Protein AF-A0A966R6Y4-F1 (afdb_monomer_lite)

Foldseek 3Di:
DDDDDDDDDDDPDDPDDDPPCPDPVVVPPPCPVLCVQLVVQLVVLVVVLVVVLVVCVVVLVVVVVVCCVPPVDDPVRVVVSVVVVVVVNVVSVVVSVVVSVVSSVVSNVLSCLAVVVVVVVVVLVVVVVVVNAQDADDGDPSRPDRVVRVVSNVVSPVSVVVVVVVVD

Structure (mmCIF, N/CA/C/O backbone):
data_AF-A0A966R6Y4-F1
#
_entry.id   AF-A0A966R6Y4-F1
#
loop_
_atom_site.group_PDB
_atom_site.id
_atom_site.type_symbol
_atom_site.label_atom_id
_atom_site.label_alt_id
_atom_site.label_comp_id
_atom_site.label_asym_id
_atom_site.label_entity_id
_atom_site.label_seq_id
_atom_site.pdbx_PDB_ins_code
_atom_site.Cartn_x
_atom_site.Cartn_y
_atom_site.Cartn_z
_atom_site.occupancy
_atom_site.B_iso_or_equiv
_atom_site.auth_seq_id
_atom_site.auth_comp_id
_atom_site.auth_asym_id
_atom_site.auth_atom_id
_atom_site.pdbx_PDB_model_num
ATOM 1 N N . MET A 1 1 ? 33.364 -3.593 77.517 1.00 48.34 1 MET A N 1
ATOM 2 C CA . MET A 1 1 ? 32.099 -4.207 77.073 1.00 48.34 1 MET A CA 1
ATOM 3 C C . MET A 1 1 ? 31.503 -3.234 76.079 1.00 48.34 1 MET A C 1
ATOM 5 O O . MET A 1 1 ? 31.048 -2.173 76.474 1.00 48.34 1 MET A O 1
ATOM 9 N N . SER A 1 2 ? 31.754 -3.503 74.804 1.00 42.84 2 SER A N 1
ATOM 10 C CA . SER A 1 2 ? 31.531 -2.589 73.687 1.00 42.84 2 SER A CA 1
ATOM 11 C C . SER A 1 2 ? 30.069 -2.682 73.278 1.00 42.84 2 SER A C 1
ATOM 13 O O . SER A 1 2 ? 29.654 -3.744 72.819 1.00 42.84 2 SER A O 1
ATOM 15 N N . ASP A 1 3 ? 29.309 -1.609 73.481 1.00 47.91 3 ASP A N 1
ATOM 16 C CA . ASP A 1 3 ? 27.930 -1.528 73.017 1.00 47.91 3 ASP A CA 1
ATOM 17 C C . ASP A 1 3 ? 27.887 -0.796 71.676 1.00 47.91 3 ASP A C 1
ATOM 19 O O . ASP A 1 3 ? 28.517 0.244 71.472 1.00 47.91 3 ASP A O 1
ATOM 23 N N . ASN A 1 4 ? 27.220 -1.445 70.739 1.00 50.28 4 ASN A N 1
ATOM 24 C CA . ASN A 1 4 ? 27.294 -1.252 69.307 1.00 50.28 4 ASN A CA 1
ATOM 25 C C . ASN A 1 4 ? 25.877 -0.959 68.822 1.00 50.28 4 ASN A C 1
ATOM 27 O O . ASN A 1 4 ? 25.060 -1.872 68.796 1.00 50.28 4 ASN A O 1
ATOM 31 N N . ALA A 1 5 ? 25.587 0.279 68.428 1.00 45.09 5 ALA A N 1
ATOM 32 C CA . ALA A 1 5 ? 24.442 0.615 67.579 1.00 45.09 5 ALA A CA 1
ATOM 33 C C . ALA A 1 5 ? 24.616 2.064 67.094 1.00 45.09 5 ALA A C 1
ATOM 35 O O . ALA A 1 5 ? 24.483 3.008 67.861 1.00 45.09 5 ALA A O 1
ATOM 36 N N . ASN A 1 6 ? 25.138 2.282 65.889 1.00 49.34 6 ASN A N 1
ATOM 37 C CA . ASN A 1 6 ? 24.371 2.275 64.642 1.00 49.34 6 ASN A CA 1
ATOM 38 C C . ASN A 1 6 ? 23.346 3.417 64.573 1.00 49.34 6 ASN A C 1
ATOM 40 O O . ASN A 1 6 ? 22.188 3.218 64.924 1.00 49.34 6 ASN A O 1
ATOM 44 N N . GLN A 1 7 ? 23.769 4.570 64.049 1.00 47.94 7 GLN A N 1
ATOM 45 C CA . GLN A 1 7 ? 22.881 5.527 63.393 1.00 47.94 7 GLN A CA 1
ATOM 46 C C . GLN A 1 7 ? 23.603 6.222 62.226 1.00 47.94 7 GLN A C 1
ATOM 48 O O . GLN A 1 7 ? 24.701 6.755 62.381 1.00 47.94 7 GLN A O 1
ATOM 53 N N . SER A 1 8 ? 22.902 6.230 61.089 1.00 52.38 8 SER A N 1
ATOM 54 C CA . SER A 1 8 ? 22.986 7.215 60.003 1.00 52.38 8 SER A CA 1
ATOM 55 C C . SER A 1 8 ? 24.052 7.005 58.923 1.00 52.38 8 SER A C 1
ATOM 57 O O . SER A 1 8 ? 25.011 7.763 58.805 1.00 52.38 8 SER A O 1
ATOM 59 N N . GLN A 1 9 ? 23.796 6.048 58.028 1.00 51.78 9 GLN A N 1
ATOM 60 C CA . GLN A 1 9 ? 24.137 6.224 56.614 1.00 51.78 9 GLN A CA 1
ATOM 61 C C . GLN A 1 9 ? 22.871 6.097 55.766 1.00 51.78 9 GLN A C 1
ATOM 63 O O . GLN A 1 9 ? 22.410 5.005 55.440 1.00 51.78 9 GLN A O 1
ATOM 68 N N . ASP A 1 10 ? 22.318 7.263 55.443 1.00 53.56 10 ASP A N 1
ATOM 69 C CA . ASP A 1 10 ? 21.321 7.465 54.405 1.00 53.56 10 ASP A CA 1
ATOM 70 C C . ASP A 1 10 ? 21.909 7.095 53.041 1.00 53.56 10 ASP A C 1
ATOM 72 O O . ASP A 1 10 ? 22.796 7.770 52.519 1.00 53.56 10 ASP A O 1
ATOM 76 N N . MET A 1 11 ? 21.372 6.045 52.430 1.00 46.78 11 MET A N 1
ATOM 77 C CA . MET A 1 11 ? 21.398 5.893 50.979 1.00 46.78 11 MET A CA 1
ATOM 78 C C . MET A 1 11 ? 20.171 5.092 50.544 1.00 46.78 11 MET A C 1
ATOM 80 O O . MET A 1 11 ? 20.241 3.902 50.243 1.00 46.78 11 MET A O 1
ATOM 84 N N . ILE A 1 12 ? 19.013 5.753 50.526 1.00 50.84 12 ILE A N 1
ATOM 85 C CA . ILE A 1 12 ? 17.833 5.224 49.840 1.00 50.84 12 ILE A CA 1
ATOM 86 C C . ILE A 1 12 ? 18.083 5.393 48.341 1.00 50.84 12 ILE A C 1
ATOM 88 O O . ILE A 1 12 ? 17.843 6.448 47.757 1.00 50.84 12 ILE A O 1
ATOM 92 N N . ILE A 1 13 ? 18.619 4.341 47.726 1.00 55.03 13 ILE A N 1
ATOM 93 C CA . ILE A 1 13 ? 18.711 4.214 46.274 1.00 55.03 13 ILE A CA 1
ATOM 94 C C . ILE A 1 13 ? 17.284 4.141 45.725 1.00 55.03 13 ILE A C 1
ATOM 96 O O . ILE A 1 13 ? 16.509 3.245 46.059 1.00 55.03 13 ILE A O 1
ATOM 100 N N . THR A 1 14 ? 16.940 5.110 44.885 1.00 60.97 14 THR A N 1
ATOM 101 C CA . THR A 1 14 ? 15.688 5.174 44.130 1.00 60.97 14 THR A CA 1
ATOM 102 C C . THR A 1 14 ? 15.577 3.930 43.238 1.00 60.97 14 THR A C 1
ATOM 104 O O . THR A 1 14 ? 16.497 3.680 42.453 1.00 60.97 14 THR A O 1
ATOM 107 N N . PRO A 1 15 ? 14.495 3.132 43.296 1.00 47.25 15 PRO A N 1
ATOM 108 C CA . PRO A 1 15 ? 14.311 2.076 42.318 1.00 47.25 15 PRO A CA 1
ATOM 109 C C . PRO A 1 15 ? 13.927 2.717 40.983 1.00 47.25 15 PRO A C 1
ATOM 111 O O . PRO A 1 15 ? 12.923 3.420 40.882 1.00 47.25 15 PRO A O 1
ATOM 114 N N . ALA A 1 16 ? 14.765 2.484 39.973 1.00 52.69 16 ALA A N 1
ATOM 115 C CA . ALA A 1 16 ? 14.554 2.917 38.602 1.00 52.69 16 ALA A CA 1
ATOM 116 C C . ALA A 1 16 ? 13.176 2.468 38.095 1.00 52.69 16 ALA A C 1
ATOM 118 O O . ALA A 1 16 ? 12.822 1.288 38.173 1.00 52.69 16 ALA A O 1
ATOM 119 N N . GLU A 1 17 ? 12.413 3.424 37.567 1.00 52.09 17 GLU A N 1
ATOM 120 C CA . GLU A 1 17 ? 11.131 3.186 36.920 1.00 52.09 17 GLU A CA 1
ATOM 121 C C . GLU A 1 17 ? 11.272 2.108 35.841 1.00 52.09 17 GLU A C 1
ATOM 123 O O . GLU A 1 17 ? 12.139 2.162 34.964 1.00 52.09 17 GLU A O 1
ATOM 128 N N . GLY A 1 18 ? 10.419 1.088 35.939 1.00 52.53 18 GLY A N 1
ATOM 129 C CA . GLY A 1 18 ? 10.432 -0.066 35.058 1.00 52.53 18 GLY A CA 1
ATOM 130 C C . GLY A 1 18 ? 10.360 0.347 33.592 1.00 52.53 18 GLY A C 1
ATOM 131 O O . GLY A 1 18 ? 9.417 1.008 33.157 1.00 52.53 18 GLY A O 1
ATOM 132 N N . VAL A 1 19 ? 11.338 -0.113 32.810 1.00 52.62 19 VAL A N 1
ATOM 133 C CA . VAL A 1 19 ? 11.294 -0.062 31.349 1.00 52.62 19 VAL A CA 1
ATOM 134 C C . VAL A 1 19 ? 10.018 -0.771 30.909 1.00 52.62 19 VAL A C 1
ATOM 136 O O . VAL A 1 19 ? 9.926 -2.000 30.937 1.00 52.62 19 VAL A O 1
ATOM 139 N N . ASN A 1 20 ? 9.021 0.018 30.515 1.00 51.12 20 ASN A N 1
ATOM 140 C CA . ASN A 1 20 ? 7.756 -0.454 29.981 1.00 51.12 20 ASN A CA 1
ATOM 141 C C . ASN A 1 20 ? 8.020 -1.106 28.618 1.00 51.12 20 ASN A C 1
ATOM 143 O O . ASN A 1 20 ? 7.864 -0.498 27.559 1.00 51.12 20 ASN A O 1
ATOM 147 N N . ARG A 1 21 ? 8.464 -2.366 28.646 1.00 49.91 21 ARG A N 1
ATOM 148 C CA . ARG A 1 21 ? 8.549 -3.239 27.480 1.00 49.91 21 ARG A CA 1
ATOM 149 C C . ARG A 1 21 ? 7.124 -3.598 27.082 1.00 49.91 21 ARG A C 1
ATOM 151 O O . ARG A 1 21 ? 6.642 -4.691 27.376 1.00 49.91 21 ARG A O 1
ATOM 158 N N . ARG A 1 22 ? 6.437 -2.673 26.405 1.00 53.78 22 ARG A N 1
ATOM 159 C CA . ARG A 1 22 ? 5.222 -2.986 25.649 1.00 53.78 22 ARG A CA 1
ATOM 160 C C . ARG A 1 22 ? 5.618 -4.003 24.588 1.00 53.78 22 ARG A C 1
ATOM 162 O O . ARG A 1 22 ? 6.176 -3.682 23.547 1.00 53.78 22 ARG A O 1
ATOM 169 N N . SER A 1 23 ? 5.417 -5.257 24.962 1.00 46.53 23 SER A N 1
ATOM 170 C CA . SER A 1 23 ? 5.751 -6.462 24.231 1.00 46.53 23 SER A CA 1
ATOM 171 C C . SER A 1 23 ? 5.259 -6.372 22.787 1.00 46.53 23 SER A C 1
ATOM 173 O O . SER A 1 23 ? 4.065 -6.480 22.507 1.00 46.53 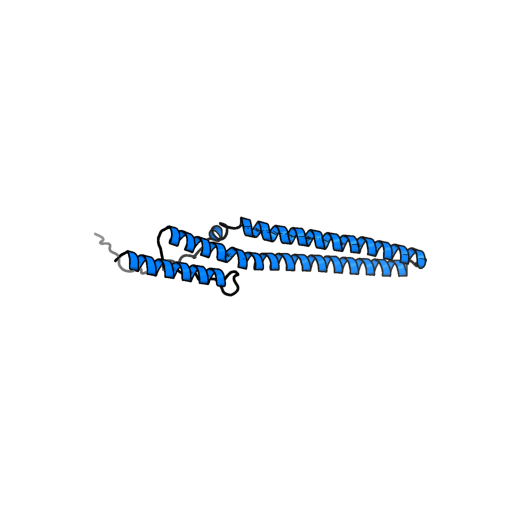23 SER A O 1
ATOM 175 N N . ILE A 1 24 ? 6.215 -6.242 21.865 1.00 52.62 24 ILE A N 1
ATOM 176 C CA . ILE A 1 24 ? 6.051 -6.364 20.405 1.00 52.62 24 ILE A CA 1
ATOM 177 C C . ILE A 1 24 ? 5.343 -7.691 20.053 1.00 52.62 24 ILE A C 1
ATOM 179 O O . ILE A 1 24 ? 4.690 -7.828 19.022 1.00 52.62 24 ILE A O 1
ATOM 183 N N . ARG A 1 25 ? 5.398 -8.667 20.966 1.00 51.28 25 ARG A N 1
ATOM 184 C CA . ARG A 1 25 ? 4.789 -9.989 20.839 1.00 51.28 25 ARG A CA 1
ATOM 185 C C . ARG A 1 25 ? 3.259 -9.960 20.806 1.00 51.28 25 ARG A C 1
ATOM 187 O O . ARG A 1 25 ? 2.671 -10.853 20.210 1.00 51.28 25 ARG A O 1
ATOM 194 N N . ASN A 1 26 ? 2.610 -8.943 21.382 1.00 46.69 26 ASN A N 1
ATOM 195 C CA . ASN A 1 26 ? 1.145 -8.843 21.345 1.00 46.69 26 ASN A CA 1
ATOM 196 C C . ASN A 1 26 ? 0.608 -8.160 20.074 1.00 46.69 26 ASN A C 1
ATOM 198 O O . ASN A 1 26 ? -0.601 -8.116 19.863 1.00 46.69 26 ASN A O 1
ATOM 202 N N . PHE A 1 27 ? 1.496 -7.644 19.220 1.00 50.53 27 PHE A N 1
ATOM 203 C CA . PHE A 1 27 ? 1.135 -7.103 17.909 1.00 50.53 27 PHE A CA 1
ATOM 204 C C . PHE A 1 27 ? 0.960 -8.210 16.849 1.00 50.53 27 PHE A C 1
ATOM 206 O O . PHE A 1 27 ? 0.298 -8.010 15.839 1.00 50.53 27 PHE A O 1
ATOM 213 N N . LEU A 1 28 ? 1.491 -9.413 17.100 1.00 55.34 28 LEU A N 1
ATOM 214 C CA . LEU A 1 28 ? 1.573 -10.512 16.129 1.00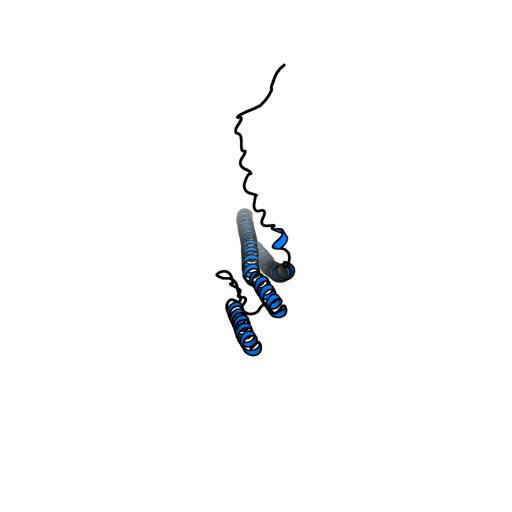 55.34 28 LEU A CA 1
ATOM 215 C C . LEU A 1 28 ? 0.542 -11.633 16.350 1.00 55.34 28 LEU A C 1
ATOM 217 O O . LEU A 1 28 ? 0.760 -12.760 15.917 1.00 55.34 28 LEU A O 1
ATOM 221 N N . LEU A 1 29 ? -0.598 -11.351 16.989 1.00 50.75 29 LEU A N 1
ATOM 222 C CA . LEU A 1 29 ? -1.667 -12.346 17.195 1.00 50.75 29 LEU A CA 1
ATOM 223 C C . LEU A 1 29 ? -2.803 -12.298 16.146 1.00 50.75 29 LEU A C 1
ATOM 225 O O . LEU A 1 29 ? -3.711 -13.123 16.219 1.00 50.75 29 LEU A O 1
ATOM 229 N N . GLN A 1 30 ? -2.745 -11.404 15.142 1.00 57.62 30 GLN A N 1
ATOM 230 C CA . GLN A 1 30 ? -3.577 -11.467 13.914 1.00 57.62 30 GLN A CA 1
ATOM 231 C C . GLN A 1 30 ? -2.824 -11.174 12.577 1.00 57.62 30 GLN A C 1
ATOM 233 O O . GLN A 1 30 ? -3.365 -10.492 11.709 1.00 57.62 30 GLN A O 1
ATOM 238 N N . PRO A 1 31 ? -1.591 -11.674 12.346 1.00 58.06 31 PRO A N 1
ATOM 239 C CA . PRO A 1 31 ? -0.782 -11.332 11.168 1.00 58.06 31 PRO A CA 1
ATOM 240 C C . PRO A 1 31 ? -1.233 -12.028 9.873 1.00 58.06 31 PRO A C 1
ATOM 242 O O . PRO A 1 31 ? -0.793 -11.651 8.792 1.00 58.06 31 PRO A O 1
ATOM 245 N N . PHE A 1 32 ? -2.097 -13.044 9.948 1.00 58.59 32 PHE A N 1
ATOM 246 C CA . PHE A 1 32 ? -2.354 -13.925 8.805 1.00 58.59 32 PHE A CA 1
ATOM 247 C C . PHE A 1 32 ? -3.110 -13.226 7.665 1.00 58.59 32 PHE A C 1
ATOM 249 O O . PHE A 1 32 ? -2.711 -13.332 6.509 1.00 58.59 32 PHE A O 1
ATOM 256 N N . LEU A 1 33 ? -4.143 -12.436 7.989 1.00 58.94 33 LEU A N 1
ATOM 257 C CA . LEU A 1 33 ? -4.917 -11.704 6.979 1.00 58.94 33 LEU A CA 1
ATOM 258 C C . LEU A 1 33 ? -4.114 -10.538 6.377 1.00 58.94 33 LEU A C 1
ATOM 260 O O . LEU A 1 33 ? -4.214 -10.266 5.182 1.00 58.94 33 LEU A O 1
ATOM 264 N N . GLN A 1 34 ? -3.271 -9.892 7.192 1.00 66.50 34 GLN A N 1
ATOM 265 C CA . GLN A 1 34 ? -2.382 -8.818 6.748 1.00 66.50 34 GLN A CA 1
ATOM 266 C C . GLN A 1 34 ? -1.310 -9.331 5.780 1.00 66.50 34 GLN A C 1
ATOM 268 O O . GLN A 1 34 ? -1.057 -8.703 4.753 1.00 66.50 34 GLN A O 1
ATOM 273 N N . ILE A 1 35 ? -0.708 -10.487 6.080 1.00 65.31 35 ILE A N 1
ATOM 274 C CA . ILE A 1 35 ? 0.259 -11.127 5.186 1.00 65.31 35 ILE A CA 1
ATOM 275 C C . ILE A 1 35 ? -0.438 -11.597 3.915 1.00 65.31 35 ILE A C 1
ATOM 277 O O . ILE A 1 35 ? 0.103 -11.385 2.843 1.00 65.31 35 ILE A O 1
ATOM 281 N N . GLN A 1 36 ? -1.639 -12.174 3.991 1.00 74.62 36 GLN A N 1
ATOM 282 C CA . GLN A 1 36 ? -2.313 -12.685 2.799 1.00 74.62 36 GLN A CA 1
ATOM 283 C C . GLN A 1 36 ? -2.630 -11.572 1.786 1.00 74.62 36 GLN A C 1
ATOM 285 O O . GLN A 1 36 ? -2.276 -11.703 0.617 1.00 74.62 36 GLN A O 1
ATOM 290 N N . LEU A 1 37 ? -3.233 -10.460 2.222 1.00 76.25 37 LEU A N 1
ATOM 291 C CA . LEU A 1 37 ? -3.559 -9.341 1.325 1.00 76.25 37 LEU A CA 1
ATOM 292 C C . LEU A 1 37 ? -2.304 -8.602 0.839 1.00 76.25 37 LEU A C 1
ATOM 294 O O . LEU A 1 37 ? -2.187 -8.303 -0.351 1.00 76.25 37 LEU A O 1
ATOM 298 N N . GLY A 1 38 ? -1.345 -8.357 1.737 1.00 81.00 38 GLY A N 1
ATOM 299 C CA . GLY A 1 38 ? -0.090 -7.693 1.391 1.00 81.00 38 GLY A CA 1
ATOM 300 C C . GLY A 1 38 ? 0.798 -8.529 0.464 1.00 81.00 38 GLY A C 1
ATOM 301 O O . GLY A 1 38 ? 1.406 -7.992 -0.456 1.00 81.00 38 GLY A O 1
ATOM 302 N N . LEU A 1 39 ? 0.850 -9.849 0.653 1.00 82.12 39 LEU A N 1
ATOM 303 C CA . LEU A 1 39 ? 1.604 -10.761 -0.209 1.00 82.12 39 LEU A CA 1
ATOM 304 C C . LEU A 1 39 ? 0.988 -10.820 -1.607 1.00 82.12 39 LEU A C 1
ATOM 306 O O . LEU A 1 39 ? 1.719 -10.754 -2.591 1.00 82.12 39 LEU A O 1
ATOM 310 N N . VAL A 1 40 ? -0.343 -10.900 -1.705 1.00 86.69 40 VAL A N 1
ATOM 311 C CA . VAL A 1 40 ? -1.038 -10.904 -3.001 1.00 86.69 40 VAL A CA 1
ATOM 312 C C . VAL A 1 40 ? -0.741 -9.622 -3.782 1.00 86.69 40 VAL A C 1
ATOM 314 O O . VAL A 1 40 ? -0.433 -9.706 -4.969 1.00 86.69 40 VAL A O 1
ATOM 317 N N . SER A 1 41 ? -0.761 -8.448 -3.142 1.00 85.31 41 SER A N 1
ATOM 318 C CA . SER A 1 41 ? -0.460 -7.188 -3.835 1.00 85.31 41 SER A CA 1
ATOM 319 C C . SER A 1 41 ? 1.003 -7.084 -4.279 1.00 85.31 41 SER A C 1
ATOM 321 O O . SER A 1 41 ? 1.267 -6.617 -5.388 1.00 85.31 41 SER A O 1
ATOM 323 N N . VAL A 1 42 ? 1.951 -7.581 -3.478 1.00 86.88 42 VAL A N 1
ATOM 324 C CA . VAL A 1 42 ? 3.374 -7.635 -3.852 1.00 86.88 42 VAL A CA 1
ATOM 325 C C . VAL A 1 42 ? 3.601 -8.595 -5.019 1.00 86.88 42 VAL A C 1
ATOM 327 O O . VAL A 1 42 ? 4.259 -8.223 -5.989 1.00 86.88 42 VAL A O 1
ATOM 330 N N . VAL A 1 43 ? 3.024 -9.800 -4.974 1.00 90.38 43 VAL A N 1
ATOM 331 C CA . VAL A 1 43 ?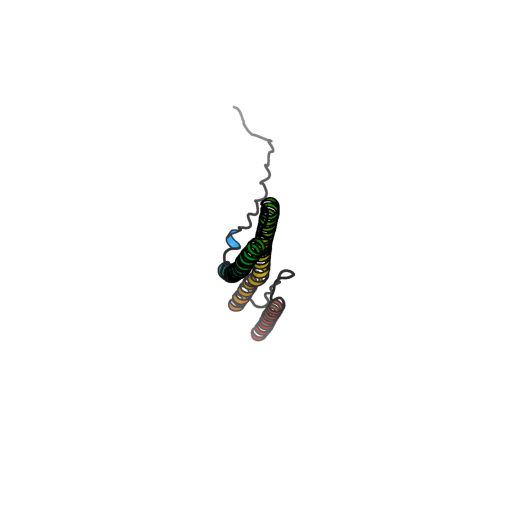 3.130 -10.787 -6.063 1.00 90.38 43 VAL A CA 1
ATOM 332 C C . VAL A 1 43 ? 2.523 -10.238 -7.352 1.00 90.38 43 VAL A C 1
ATOM 334 O O . VAL A 1 43 ? 3.145 -10.336 -8.409 1.00 90.38 43 VAL A O 1
ATOM 337 N N . LEU A 1 44 ? 1.351 -9.604 -7.271 1.00 92.12 44 LEU A N 1
ATOM 338 C CA . LEU A 1 44 ? 0.699 -8.991 -8.426 1.00 92.12 44 LEU A CA 1
ATOM 339 C C . LEU A 1 44 ? 1.546 -7.853 -9.017 1.00 92.12 44 LEU A C 1
ATOM 341 O O . LEU A 1 44 ? 1.690 -7.756 -10.234 1.00 92.12 44 LEU A O 1
ATOM 345 N N . SER A 1 45 ? 2.158 -7.033 -8.163 1.00 90.56 45 SER A N 1
ATOM 346 C CA . SER A 1 45 ? 3.025 -5.927 -8.585 1.00 90.56 45 SER A CA 1
ATOM 347 C C . SER A 1 45 ? 4.324 -6.418 -9.223 1.00 90.56 45 SER A C 1
ATOM 349 O O . SER A 1 45 ? 4.762 -5.851 -10.222 1.00 90.56 45 SER A O 1
ATOM 351 N N . LEU A 1 46 ? 4.917 -7.496 -8.699 1.00 91.81 46 LEU A N 1
ATOM 352 C CA . LEU A 1 46 ? 6.085 -8.150 -9.294 1.00 91.81 46 LEU A CA 1
ATOM 353 C C . LEU A 1 46 ? 5.752 -8.770 -10.650 1.00 91.81 46 LEU A C 1
ATOM 355 O O . LEU A 1 46 ? 6.516 -8.598 -11.597 1.00 91.81 46 LEU A O 1
ATOM 359 N N . ALA A 1 47 ? 4.607 -9.445 -10.765 1.00 94.75 47 ALA A N 1
ATOM 360 C CA . ALA A 1 47 ? 4.147 -9.998 -12.033 1.00 94.75 47 ALA A CA 1
ATOM 361 C C . ALA A 1 47 ? 3.945 -8.887 -13.074 1.00 94.75 47 ALA A C 1
ATOM 363 O O . ALA A 1 47 ? 4.453 -8.985 -14.189 1.00 94.75 47 ALA A O 1
ATOM 364 N N . PHE A 1 48 ? 3.280 -7.795 -12.693 1.00 93.50 48 PHE A N 1
ATOM 365 C CA . PHE A 1 48 ? 3.063 -6.642 -13.565 1.00 93.50 48 PHE A CA 1
ATOM 366 C C . PHE A 1 48 ? 4.377 -5.980 -14.005 1.00 93.50 48 PHE A C 1
ATOM 368 O O . PHE A 1 48 ? 4.600 -5.784 -15.200 1.00 93.50 48 PHE A O 1
ATOM 375 N N . ALA A 1 49 ? 5.281 -5.697 -13.062 1.00 92.00 49 ALA A N 1
ATOM 376 C CA . ALA A 1 49 ? 6.594 -5.129 -13.358 1.00 92.00 49 ALA A CA 1
ATOM 377 C C . ALA A 1 49 ? 7.435 -6.062 -14.246 1.00 92.00 49 ALA A C 1
ATOM 379 O O . ALA A 1 49 ? 8.105 -5.595 -15.165 1.00 92.00 49 ALA A O 1
ATOM 380 N N . GLY A 1 50 ? 7.362 -7.376 -14.015 1.00 92.62 50 GLY A N 1
ATOM 381 C CA . GLY A 1 50 ? 8.021 -8.389 -14.835 1.00 92.62 50 GLY A CA 1
ATOM 382 C C . GLY A 1 50 ? 7.497 -8.412 -16.270 1.00 92.62 50 GLY A C 1
ATOM 383 O O . GLY A 1 50 ? 8.294 -8.422 -17.205 1.00 92.62 50 GLY A O 1
ATOM 384 N N . VAL A 1 51 ? 6.175 -8.345 -16.462 1.00 95.56 51 VAL A N 1
ATOM 385 C CA . VAL A 1 51 ? 5.554 -8.274 -17.796 1.00 95.56 51 VAL A CA 1
ATOM 386 C C . VAL A 1 51 ? 5.978 -7.001 -18.528 1.00 95.56 51 VAL A C 1
ATOM 388 O O . VAL A 1 51 ? 6.404 -7.080 -19.679 1.00 95.56 51 VAL A O 1
ATOM 391 N N . ILE A 1 52 ? 5.930 -5.840 -17.867 1.00 92.62 52 ILE A N 1
ATOM 392 C CA . ILE A 1 52 ? 6.376 -4.574 -18.468 1.00 92.62 52 ILE A CA 1
ATOM 393 C C . ILE A 1 52 ? 7.864 -4.624 -18.818 1.00 92.62 52 ILE A C 1
ATOM 395 O O . ILE A 1 52 ? 8.241 -4.274 -19.936 1.00 92.62 52 ILE A O 1
ATOM 399 N N . GLY A 1 53 ? 8.711 -5.084 -17.895 1.00 91.19 53 GLY A N 1
ATOM 400 C CA . GLY A 1 53 ? 10.150 -5.201 -18.116 1.00 91.19 53 GLY A CA 1
ATOM 401 C C . GLY A 1 53 ? 10.484 -6.148 -19.269 1.00 91.19 53 GLY A C 1
ATOM 402 O O . GLY A 1 53 ? 11.336 -5.834 -20.097 1.00 91.19 53 GLY A O 1
ATOM 403 N N . TRP A 1 54 ? 9.766 -7.269 -19.375 1.00 93.62 54 TRP A N 1
ATOM 404 C CA . TRP A 1 54 ? 9.899 -8.214 -20.481 1.00 93.62 54 TRP A CA 1
ATOM 405 C C . TRP A 1 54 ? 9.511 -7.594 -21.826 1.00 93.62 54 TRP A C 1
ATOM 407 O O . TRP A 1 54 ? 10.289 -7.662 -22.778 1.00 93.62 54 TRP A O 1
ATOM 417 N N . ILE A 1 55 ? 8.338 -6.953 -21.902 1.00 94.31 55 ILE A N 1
ATOM 418 C CA . ILE A 1 55 ? 7.868 -6.251 -23.106 1.00 94.31 55 ILE A CA 1
ATOM 419 C C . ILE A 1 55 ? 8.912 -5.219 -23.537 1.00 94.31 55 ILE A C 1
ATOM 421 O O . ILE A 1 55 ? 9.356 -5.222 -24.686 1.00 94.31 55 ILE A O 1
ATOM 425 N N . PHE A 1 56 ? 9.366 -4.386 -22.602 1.00 92.00 56 PHE A N 1
ATOM 426 C CA . PHE A 1 56 ? 10.367 -3.364 -22.872 1.00 92.00 56 PHE A CA 1
ATOM 427 C C . PHE A 1 56 ? 11.681 -3.959 -23.384 1.00 92.00 56 PHE A C 1
ATOM 429 O O . PHE A 1 56 ? 12.207 -3.496 -24.391 1.00 92.00 56 PHE A O 1
ATOM 436 N N . TYR A 1 57 ? 12.183 -5.023 -22.752 1.00 89.94 57 TYR A N 1
ATOM 437 C CA . TYR A 1 57 ? 13.396 -5.719 -23.180 1.00 89.94 57 TYR A CA 1
ATOM 438 C C . TYR A 1 57 ? 13.281 -6.246 -24.618 1.00 89.94 57 TYR A C 1
ATOM 440 O O . TYR A 1 57 ? 14.182 -6.034 -25.431 1.00 89.94 57 TYR A O 1
ATOM 448 N N . VAL A 1 58 ? 12.162 -6.891 -24.964 1.00 92.56 58 VAL A N 1
ATOM 449 C CA . VAL A 1 58 ? 11.929 -7.407 -26.321 1.00 92.56 58 VAL A CA 1
ATOM 450 C C . VAL A 1 58 ? 11.888 -6.272 -27.343 1.00 92.56 58 VAL A C 1
ATOM 452 O O . VAL A 1 58 ? 12.551 -6.362 -28.379 1.00 92.56 58 VAL A O 1
ATOM 455 N N . HIS A 1 59 ? 11.137 -5.203 -27.073 1.00 91.00 59 HIS A N 1
ATOM 456 C CA . HIS A 1 59 ? 11.030 -4.076 -28.000 1.00 91.00 59 HIS A CA 1
ATOM 457 C C . HIS A 1 59 ? 12.343 -3.316 -28.145 1.00 91.00 59 HIS A C 1
ATOM 459 O O . HIS A 1 59 ? 12.696 -2.930 -29.258 1.00 91.00 59 HIS A O 1
ATOM 465 N N . LEU A 1 60 ? 13.094 -3.164 -27.058 1.00 89.12 60 LEU A N 1
ATOM 466 C CA . LEU A 1 60 ? 14.365 -2.467 -27.083 1.00 89.12 60 LEU A CA 1
ATOM 467 C C . LEU A 1 60 ? 15.414 -3.204 -27.914 1.00 89.12 60 LEU A C 1
ATOM 469 O O . LEU A 1 60 ? 16.070 -2.599 -28.758 1.00 89.12 60 LEU A O 1
ATOM 473 N N . ASN A 1 61 ? 15.539 -4.518 -27.725 1.00 87.06 61 ASN A N 1
ATOM 474 C CA . ASN A 1 61 ? 16.481 -5.316 -28.507 1.00 87.06 61 ASN A CA 1
ATOM 475 C C . ASN A 1 61 ? 16.090 -5.369 -29.987 1.00 87.06 61 ASN A C 1
ATOM 477 O O . ASN A 1 61 ? 16.960 -5.315 -30.854 1.00 87.06 61 ASN A O 1
ATOM 481 N N . ARG A 1 62 ? 14.786 -5.432 -30.294 1.00 90.12 62 ARG A N 1
ATOM 482 C CA . ARG A 1 62 ? 14.295 -5.346 -31.678 1.00 90.12 62 ARG A CA 1
ATOM 483 C C . ARG A 1 62 ? 14.629 -4.000 -32.310 1.00 90.12 62 ARG A C 1
ATOM 485 O O . ARG A 1 62 ? 15.098 -3.972 -33.441 1.00 90.12 62 ARG A O 1
ATOM 492 N N . PHE A 1 63 ? 14.412 -2.908 -31.583 1.00 88.06 63 PHE A N 1
ATOM 493 C CA . PHE A 1 63 ? 14.762 -1.569 -32.044 1.00 88.06 63 PHE A CA 1
ATOM 494 C C . PHE A 1 63 ? 16.265 -1.454 -32.324 1.00 88.06 63 PHE A C 1
ATOM 496 O O . PHE A 1 63 ? 16.648 -1.056 -33.420 1.00 88.06 63 PHE A O 1
ATOM 503 N N . ALA A 1 64 ? 17.109 -1.895 -31.387 1.00 87.00 64 ALA A N 1
ATOM 504 C CA . ALA A 1 64 ? 18.559 -1.901 -31.561 1.00 87.00 64 ALA A CA 1
ATOM 505 C C . ALA A 1 64 ? 18.991 -2.709 -32.799 1.00 87.00 64 ALA A C 1
ATOM 507 O O . ALA A 1 64 ? 19.796 -2.229 -33.591 1.00 87.00 64 ALA A O 1
ATOM 508 N N . ALA A 1 65 ? 18.413 -3.897 -33.014 1.00 87.69 65 ALA A N 1
ATOM 509 C CA . ALA A 1 65 ? 18.720 -4.727 -34.178 1.00 87.69 65 ALA A CA 1
ATOM 510 C C . ALA A 1 65 ? 18.368 -4.040 -35.511 1.00 87.69 65 ALA A C 1
ATOM 512 O O . ALA A 1 65 ? 19.161 -4.089 -36.449 1.00 87.69 65 ALA A O 1
ATOM 513 N N . VAL A 1 66 ? 17.213 -3.370 -35.589 1.00 87.31 66 VAL A N 1
ATOM 514 C CA . VAL A 1 66 ? 16.790 -2.626 -36.790 1.00 87.31 66 VAL A CA 1
ATOM 515 C C . VAL A 1 66 ? 17.717 -1.440 -37.062 1.00 87.31 66 VAL A C 1
ATOM 517 O O . VAL A 1 66 ? 18.124 -1.236 -38.202 1.00 87.31 66 VAL A O 1
ATOM 520 N N . VAL A 1 67 ? 18.097 -0.685 -36.027 1.00 86.00 67 VAL A N 1
ATOM 521 C CA . VAL A 1 67 ? 19.009 0.463 -36.172 1.00 86.00 67 VAL A CA 1
ATOM 522 C C . VAL A 1 67 ? 20.380 0.016 -36.682 1.00 86.00 67 VAL A C 1
ATOM 524 O O . VAL A 1 67 ? 20.911 0.629 -37.608 1.00 86.00 67 VAL A O 1
ATOM 527 N N . ILE A 1 68 ? 20.922 -1.078 -36.138 1.00 86.56 68 ILE A N 1
ATOM 528 C CA . ILE A 1 68 ? 22.219 -1.628 -36.559 1.00 86.56 68 ILE A CA 1
ATOM 529 C C . ILE A 1 68 ? 22.169 -2.081 -38.024 1.00 86.56 68 ILE A C 1
ATOM 531 O O . ILE A 1 68 ? 23.083 -1.773 -38.782 1.00 86.56 68 ILE A O 1
ATOM 535 N N . GLN A 1 69 ? 21.095 -2.761 -38.440 1.00 86.69 69 GLN A N 1
ATOM 536 C CA . GLN A 1 69 ? 20.946 -3.244 -39.818 1.00 86.69 69 GLN A CA 1
ATOM 537 C C . GLN A 1 69 ? 20.795 -2.121 -40.850 1.00 86.69 69 GLN A C 1
ATOM 539 O O . GLN A 1 69 ? 21.287 -2.259 -41.964 1.00 86.69 69 GLN A O 1
ATOM 544 N N . LEU A 1 70 ? 20.096 -1.035 -40.511 1.00 83.50 70 LEU A N 1
ATOM 545 C CA . LEU A 1 70 ? 19.804 0.044 -41.462 1.00 83.50 70 LEU A CA 1
ATOM 546 C C . LEU A 1 70 ? 20.922 1.085 -41.579 1.00 83.50 70 LEU A C 1
ATOM 548 O O . LEU A 1 70 ? 20.982 1.784 -42.586 1.00 83.50 70 LEU A O 1
ATOM 552 N N . THR A 1 71 ? 21.769 1.220 -40.557 1.00 79.81 71 THR A N 1
ATOM 553 C CA . THR A 1 71 ? 22.746 2.322 -40.472 1.00 79.81 71 THR A CA 1
ATOM 554 C C . THR A 1 71 ? 24.150 1.925 -40.934 1.00 79.81 71 THR A C 1
ATOM 556 O O . THR A 1 71 ? 24.982 2.808 -41.084 1.00 79.81 71 THR A O 1
ATOM 559 N N . ASP A 1 72 ? 24.423 0.627 -41.135 1.00 76.00 72 ASP A N 1
ATOM 560 C CA . ASP A 1 72 ? 25.785 0.085 -41.328 1.00 76.00 72 ASP A CA 1
ATOM 561 C C . ASP A 1 72 ? 26.777 0.722 -40.335 1.00 76.00 72 ASP A C 1
ATOM 563 O O . ASP A 1 72 ? 27.761 1.368 -40.686 1.00 76.00 72 ASP A O 1
ATOM 567 N N . ALA A 1 73 ? 26.377 0.683 -39.060 1.00 75.00 73 ALA A N 1
ATOM 568 C CA . ALA A 1 73 ? 26.840 1.632 -38.059 1.00 75.00 73 ALA A CA 1
ATOM 569 C C . ALA A 1 73 ? 28.349 1.526 -37.799 1.00 75.00 73 ALA A C 1
ATOM 571 O O . ALA A 1 73 ? 28.853 0.472 -37.407 1.00 75.00 73 ALA A O 1
ATOM 572 N N . GLU A 1 74 ? 29.043 2.659 -37.920 1.00 83.75 74 GLU A N 1
ATOM 573 C CA . GLU A 1 74 ? 30.430 2.798 -37.481 1.00 83.75 74 GLU A CA 1
ATOM 574 C C . GLU A 1 74 ? 30.581 2.449 -35.991 1.00 83.75 74 GLU A C 1
ATOM 576 O O . GLU A 1 74 ? 29.659 2.624 -35.185 1.00 83.75 74 GLU A O 1
ATOM 581 N N . GLU A 1 75 ? 31.776 1.997 -35.591 1.00 84.25 75 GLU A N 1
ATOM 582 C CA . GLU A 1 75 ? 32.047 1.601 -34.201 1.00 84.25 75 GLU A CA 1
ATOM 583 C C . GLU A 1 75 ? 31.729 2.703 -33.181 1.00 84.25 75 GLU A C 1
ATOM 585 O O . GLU A 1 75 ? 31.336 2.411 -32.049 1.00 84.25 75 GLU A O 1
ATOM 590 N N . GLU A 1 76 ? 31.890 3.970 -33.562 1.00 85.75 76 GLU A N 1
ATOM 591 C CA . GLU A 1 76 ? 31.582 5.108 -32.698 1.00 85.75 76 GLU A CA 1
ATOM 592 C C . GLU A 1 76 ? 30.071 5.238 -32.452 1.00 85.75 76 GLU A C 1
ATOM 594 O O . GLU A 1 76 ? 29.636 5.361 -31.304 1.00 85.75 76 GLU A O 1
ATOM 599 N N . VAL A 1 77 ? 29.258 5.081 -33.502 1.00 84.88 77 VAL A N 1
ATOM 600 C CA . VAL A 1 77 ? 27.790 5.067 -33.409 1.00 84.88 77 VAL A CA 1
ATOM 601 C C . VAL A 1 77 ? 27.312 3.876 -32.577 1.00 84.88 77 VAL A C 1
ATOM 603 O O . VAL A 1 77 ? 26.436 4.031 -31.724 1.00 84.88 77 VAL A O 1
ATOM 606 N N . LEU A 1 78 ? 27.919 2.697 -32.754 1.00 85.31 78 LEU A N 1
ATOM 607 C CA . LEU A 1 78 ? 27.614 1.512 -31.947 1.00 85.31 78 LEU A CA 1
ATOM 608 C C . LEU A 1 78 ? 27.911 1.738 -30.459 1.00 85.31 78 LEU A C 1
ATOM 610 O O . LEU A 1 78 ? 27.098 1.368 -29.611 1.00 85.31 78 LEU A O 1
ATOM 614 N N . LYS A 1 79 ? 29.040 2.375 -30.121 1.00 87.94 79 LYS A N 1
ATOM 615 C CA . LYS A 1 79 ? 29.387 2.708 -28.728 1.00 87.94 79 LYS A CA 1
ATOM 616 C C . LYS A 1 79 ? 28.362 3.650 -28.096 1.00 87.94 79 LYS A C 1
ATOM 618 O O . LYS A 1 79 ? 27.890 3.357 -26.998 1.00 87.94 79 LYS A O 1
ATOM 623 N N . LEU A 1 80 ? 27.985 4.721 -28.798 1.00 87.81 80 LEU A N 1
ATOM 624 C CA . LEU A 1 80 ? 26.945 5.670 -28.371 1.00 87.81 80 LEU A CA 1
ATOM 625 C C . LEU A 1 80 ? 25.575 4.996 -28.197 1.00 87.81 80 LEU A C 1
ATOM 627 O O . LEU A 1 80 ? 24.846 5.281 -27.242 1.00 87.81 80 LEU A O 1
ATOM 631 N N . LEU A 1 81 ? 25.223 4.074 -29.095 1.00 87.75 81 LEU A N 1
ATOM 632 C CA . LEU A 1 81 ? 23.997 3.288 -28.996 1.00 87.75 81 LEU A CA 1
ATOM 633 C C . LEU A 1 81 ? 24.025 2.406 -27.741 1.00 87.75 81 LEU A C 1
ATOM 635 O O . LEU A 1 81 ? 23.110 2.477 -26.924 1.00 87.75 81 LEU A O 1
ATOM 639 N N . PHE A 1 82 ? 25.074 1.601 -27.546 1.00 87.12 82 PHE A N 1
ATOM 640 C CA . PHE A 1 82 ? 25.165 0.693 -26.400 1.00 87.12 82 PHE A CA 1
ATOM 641 C C . PHE A 1 82 ? 25.234 1.424 -25.058 1.00 87.12 82 PHE A C 1
ATOM 643 O O . PHE A 1 82 ? 24.630 0.943 -24.096 1.00 87.12 82 PHE A O 1
ATOM 650 N N . SER A 1 83 ? 25.902 2.581 -24.977 1.00 90.31 83 SER A N 1
ATOM 651 C CA . SER A 1 83 ? 25.879 3.410 -23.767 1.00 90.31 83 SER A CA 1
ATOM 652 C C . SER A 1 83 ? 24.468 3.922 -23.478 1.00 90.31 83 SER A C 1
ATOM 654 O O . SER A 1 83 ? 23.972 3.741 -22.370 1.00 90.31 83 SER A O 1
ATOM 656 N N . SER A 1 84 ? 23.766 4.429 -24.496 1.00 89.06 84 SER A N 1
ATOM 657 C CA . SER A 1 84 ? 22.380 4.900 -24.356 1.00 89.06 84 SER A CA 1
ATOM 658 C C . SER A 1 84 ? 21.428 3.776 -23.923 1.00 89.06 84 SER A C 1
ATOM 660 O O . SER A 1 84 ? 20.563 3.970 -23.068 1.00 89.06 84 SER A O 1
ATOM 662 N N . LEU A 1 85 ? 21.601 2.566 -24.467 1.00 89.38 85 LEU A N 1
ATOM 663 C CA . LEU A 1 85 ? 20.837 1.382 -24.061 1.00 89.38 85 LEU A CA 1
ATOM 664 C C . LEU A 1 85 ? 21.135 0.978 -22.612 1.00 89.38 85 LEU A C 1
ATOM 666 O O . LEU A 1 85 ? 20.220 0.596 -21.878 1.00 89.38 85 LEU A O 1
ATOM 670 N N . ALA A 1 86 ? 22.400 1.056 -22.191 1.00 90.00 86 ALA A N 1
ATOM 671 C CA . ALA A 1 86 ? 22.807 0.757 -20.823 1.00 90.00 86 ALA A CA 1
ATOM 672 C C . ALA A 1 86 ? 22.224 1.766 -19.820 1.00 90.00 86 ALA A C 1
ATOM 674 O O . ALA A 1 86 ? 21.713 1.335 -18.783 1.00 90.00 86 ALA A O 1
ATOM 675 N N . ASP A 1 87 ? 22.229 3.059 -20.154 1.00 90.62 87 ASP A N 1
ATOM 676 C CA . ASP A 1 87 ? 21.648 4.139 -19.346 1.00 90.62 87 ASP A CA 1
ATOM 677 C C . ASP A 1 87 ? 20.127 4.019 -19.236 1.00 90.62 87 ASP A C 1
ATOM 679 O O . ASP A 1 87 ? 19.536 4.179 -18.164 1.00 90.62 87 ASP A O 1
ATOM 683 N N . MET A 1 88 ? 19.462 3.664 -20.333 1.00 89.06 88 MET A N 1
ATOM 684 C CA . MET A 1 88 ? 18.023 3.443 -20.309 1.00 89.06 88 MET A CA 1
ATOM 685 C C . MET A 1 88 ? 17.658 2.193 -19.497 1.00 89.06 88 MET A C 1
ATOM 687 O O . MET A 1 88 ? 16.695 2.207 -18.728 1.00 89.06 88 MET A O 1
ATOM 691 N N . ARG A 1 89 ? 18.451 1.117 -19.605 1.00 88.06 89 ARG A N 1
ATOM 692 C CA . ARG A 1 89 ? 18.281 -0.097 -18.795 1.00 88.06 89 ARG A CA 1
ATOM 693 C C . ARG A 1 89 ? 18.484 0.187 -17.308 1.00 88.06 89 ARG A C 1
ATOM 695 O O . ARG A 1 89 ? 17.687 -0.284 -16.500 1.00 88.06 89 ARG A O 1
ATOM 702 N N . SER A 1 90 ? 19.532 0.921 -16.934 1.00 90.38 90 SER A N 1
ATOM 703 C CA . SER A 1 90 ? 19.796 1.265 -15.531 1.00 90.38 90 SER A CA 1
ATOM 704 C C . SER A 1 90 ? 18.683 2.149 -14.959 1.00 90.38 90 SER A C 1
ATOM 706 O O . SER A 1 90 ? 18.184 1.863 -13.871 1.00 90.38 90 SER A O 1
ATOM 708 N N . SER A 1 91 ? 18.208 3.131 -15.730 1.00 91.25 91 SER A N 1
ATOM 709 C CA . SER A 1 91 ? 17.075 3.987 -15.359 1.00 91.25 91 SER A CA 1
ATOM 710 C C . SER A 1 91 ? 15.779 3.191 -15.178 1.00 91.25 91 SER A C 1
ATOM 712 O O . SER A 1 91 ? 15.053 3.406 -14.208 1.00 91.25 91 SER A O 1
ATOM 714 N N . LEU A 1 92 ? 15.505 2.220 -16.058 1.00 90.38 92 LEU A N 1
ATOM 715 C CA . LEU A 1 92 ? 14.348 1.330 -15.930 1.00 90.38 92 LEU A CA 1
ATOM 716 C C . LEU A 1 92 ? 14.435 0.461 -14.670 1.00 90.38 92 LEU A C 1
ATOM 718 O O . LEU A 1 92 ? 13.452 0.341 -13.940 1.00 90.38 92 LEU A O 1
ATOM 722 N N . LEU A 1 93 ? 15.598 -0.137 -14.395 1.00 91.06 93 LEU A N 1
ATOM 723 C CA . LEU A 1 93 ? 15.800 -0.948 -13.191 1.00 91.06 93 LEU A CA 1
ATOM 724 C C . LEU A 1 93 ? 15.629 -0.114 -11.918 1.00 91.06 93 LEU A C 1
ATOM 726 O O . LEU A 1 93 ? 14.984 -0.571 -10.975 1.00 91.06 93 LEU A O 1
ATOM 730 N N . LEU A 1 94 ? 16.143 1.118 -11.908 1.00 95.31 94 LEU A N 1
ATOM 731 C CA . LEU A 1 94 ? 15.947 2.055 -10.806 1.00 95.31 94 LEU A CA 1
ATOM 732 C C . LEU A 1 94 ? 14.464 2.406 -10.623 1.00 95.31 94 LEU A C 1
ATOM 734 O O . LEU A 1 94 ? 13.972 2.396 -9.495 1.00 95.31 94 LEU A O 1
ATOM 738 N N . ALA A 1 95 ? 13.737 2.661 -11.714 1.00 92.25 95 ALA A N 1
ATOM 739 C CA . ALA A 1 95 ? 12.306 2.950 -11.674 1.00 92.25 95 ALA A CA 1
ATOM 740 C C . ALA A 1 95 ? 11.488 1.760 -11.142 1.00 92.25 95 ALA A C 1
ATOM 742 O O . ALA A 1 95 ? 10.627 1.948 -10.283 1.00 92.25 95 ALA A O 1
ATOM 743 N N . ILE A 1 96 ? 11.786 0.533 -11.588 1.00 91.06 96 ILE A N 1
ATOM 744 C CA . ILE A 1 96 ? 11.154 -0.694 -11.076 1.00 91.06 96 ILE A CA 1
ATOM 745 C C . ILE A 1 96 ? 11.452 -0.862 -9.585 1.00 91.06 96 ILE A C 1
ATOM 747 O O . ILE A 1 96 ? 10.542 -1.130 -8.802 1.00 91.06 96 ILE A O 1
ATOM 751 N N . PHE A 1 97 ? 12.706 -0.676 -9.171 1.00 92.06 97 PHE A N 1
ATOM 752 C CA . PHE A 1 97 ? 13.092 -0.781 -7.768 1.00 92.06 97 PHE A CA 1
ATOM 753 C C . PHE A 1 97 ? 12.352 0.244 -6.897 1.00 92.06 97 PHE A C 1
ATOM 755 O O . PHE A 1 97 ? 11.743 -0.125 -5.893 1.00 92.06 97 PHE A O 1
ATOM 762 N N . ALA A 1 98 ? 12.328 1.513 -7.311 1.00 95.06 98 ALA A N 1
ATOM 763 C CA . ALA A 1 98 ? 11.599 2.571 -6.616 1.00 95.06 98 ALA A CA 1
ATOM 764 C C . ALA A 1 98 ? 10.092 2.271 -6.535 1.00 95.06 98 ALA A C 1
ATOM 766 O O . ALA A 1 98 ? 9.489 2.419 -5.470 1.00 95.06 98 ALA A O 1
ATOM 767 N N . PHE A 1 99 ? 9.497 1.784 -7.628 1.00 92.25 99 PHE A N 1
ATOM 768 C CA . PHE A 1 99 ? 8.099 1.359 -7.665 1.00 92.25 99 PHE A CA 1
ATOM 769 C C . PHE A 1 99 ? 7.813 0.232 -6.668 1.00 92.25 99 PHE A C 1
ATOM 771 O O . PHE A 1 99 ? 6.826 0.307 -5.937 1.00 92.25 99 PHE A O 1
ATOM 778 N N . LEU A 1 100 ? 8.677 -0.785 -6.584 1.00 90.06 100 LEU A N 1
ATOM 779 C CA . LEU A 1 100 ? 8.510 -1.888 -5.635 1.00 90.06 100 LEU A CA 1
ATOM 780 C C . LEU A 1 100 ? 8.571 -1.406 -4.184 1.00 90.06 100 LEU A C 1
ATOM 782 O O . LEU A 1 100 ? 7.707 -1.773 -3.390 1.00 90.06 100 LEU A O 1
ATOM 786 N N . ILE A 1 101 ? 9.538 -0.549 -3.841 1.00 92.75 101 ILE A N 1
ATOM 787 C CA . ILE A 1 101 ? 9.644 0.027 -2.492 1.00 92.75 101 ILE A CA 1
ATOM 788 C C . ILE A 1 101 ? 8.389 0.830 -2.142 1.00 92.75 101 ILE A C 1
ATOM 790 O O . ILE A 1 101 ? 7.819 0.654 -1.059 1.00 92.75 101 ILE A O 1
ATOM 794 N N . PHE A 1 102 ? 7.929 1.677 -3.063 1.00 93.56 102 PHE A N 1
ATOM 795 C CA . PHE A 1 102 ? 6.714 2.462 -2.877 1.00 93.56 102 PHE A CA 1
ATOM 796 C C . PHE A 1 102 ? 5.487 1.564 -2.681 1.00 93.56 102 PHE A C 1
ATOM 798 O O . PHE A 1 102 ? 4.727 1.751 -1.732 1.00 93.56 102 PHE A O 1
ATOM 805 N N . ASN A 1 103 ? 5.324 0.551 -3.532 1.00 89.75 103 ASN A N 1
ATOM 806 C CA . ASN A 1 103 ? 4.197 -0.372 -3.491 1.00 89.75 103 ASN A CA 1
ATOM 807 C C . ASN A 1 103 ? 4.160 -1.186 -2.190 1.00 89.75 103 ASN A C 1
ATOM 809 O O . ASN A 1 103 ? 3.124 -1.229 -1.529 1.00 89.75 103 ASN A O 1
ATOM 813 N N . ILE A 1 104 ? 5.294 -1.760 -1.775 1.00 86.06 104 ILE A N 1
ATOM 814 C CA . ILE A 1 104 ? 5.411 -2.502 -0.511 1.00 86.06 104 ILE A CA 1
ATOM 815 C C . ILE A 1 104 ? 5.035 -1.597 0.665 1.00 86.06 104 ILE A C 1
ATOM 817 O O . ILE A 1 104 ? 4.233 -1.981 1.517 1.00 86.06 104 ILE A O 1
ATOM 821 N N . THR A 1 105 ? 5.567 -0.375 0.690 1.00 88.69 105 THR A N 1
ATOM 822 C CA . THR A 1 105 ? 5.290 0.591 1.758 1.00 88.69 105 THR A CA 1
ATOM 823 C C . THR A 1 105 ? 3.805 0.951 1.807 1.00 88.69 105 THR A C 1
ATOM 825 O O . THR A 1 105 ? 3.182 0.871 2.868 1.00 88.69 105 THR A O 1
ATOM 828 N N . ALA A 1 106 ? 3.209 1.281 0.660 1.00 89.50 106 ALA A N 1
ATOM 829 C CA . ALA A 1 106 ? 1.790 1.605 0.552 1.00 89.50 106 ALA A CA 1
ATOM 830 C C . ALA A 1 106 ? 0.899 0.423 0.972 1.00 89.50 106 ALA A C 1
ATOM 832 O O . ALA A 1 106 ? -0.041 0.605 1.747 1.00 89.50 106 ALA A O 1
ATOM 833 N N . SER A 1 107 ? 1.233 -0.790 0.526 1.00 86.50 107 SER A N 1
ATOM 834 C CA . SER A 1 107 ? 0.533 -2.031 0.867 1.00 86.50 107 SER A CA 1
ATOM 835 C C . SER A 1 107 ? 0.533 -2.285 2.376 1.00 86.50 107 SER A C 1
ATOM 837 O O . SER A 1 107 ? -0.522 -2.535 2.965 1.00 86.50 107 SER A O 1
ATOM 839 N N . ILE A 1 108 ? 1.687 -2.143 3.036 1.00 84.19 108 ILE A N 1
ATOM 840 C CA . ILE A 1 108 ? 1.808 -2.316 4.490 1.00 84.19 108 ILE A CA 1
ATOM 841 C C . ILE A 1 108 ? 0.958 -1.281 5.232 1.00 84.19 108 ILE A C 1
ATOM 843 O O . ILE A 1 108 ? 0.189 -1.654 6.121 1.00 84.19 108 ILE A O 1
ATOM 847 N N . ILE A 1 109 ? 1.073 -0.000 4.863 1.00 86.00 109 ILE A N 1
ATOM 848 C CA . ILE A 1 109 ? 0.331 1.091 5.509 1.00 86.00 109 ILE A CA 1
ATOM 849 C C . ILE A 1 109 ? -1.174 0.860 5.372 1.00 86.00 109 ILE A C 1
ATOM 851 O O . ILE A 1 109 ? -1.901 0.907 6.365 1.00 86.00 109 ILE A O 1
ATOM 855 N N . PHE A 1 110 ? -1.645 0.586 4.157 1.00 86.38 110 PHE A N 1
ATOM 856 C CA . PHE A 1 110 ? -3.066 0.409 3.885 1.00 86.38 110 PHE A CA 1
ATOM 857 C C . PHE A 1 110 ? -3.629 -0.814 4.613 1.00 86.38 110 PHE A C 1
ATOM 859 O O . PHE A 1 110 ? -4.633 -0.719 5.318 1.00 86.38 110 PHE A O 1
ATOM 866 N N . THR A 1 111 ? -2.924 -1.943 4.539 1.00 85.31 111 THR A N 1
ATOM 867 C CA . THR A 1 111 ? -3.369 -3.179 5.187 1.00 85.31 111 THR A CA 1
ATOM 868 C C . THR A 1 111 ? -3.401 -3.032 6.706 1.00 85.31 111 THR A C 1
ATOM 870 O O . THR A 1 111 ? -4.336 -3.500 7.352 1.00 85.31 111 THR A O 1
ATOM 873 N N . HIS A 1 112 ? -2.435 -2.323 7.297 1.00 82.44 112 HIS A N 1
ATOM 874 C CA . HIS A 1 112 ? -2.441 -2.051 8.732 1.00 82.44 112 HIS A CA 1
ATOM 875 C C . HIS A 1 112 ? -3.660 -1.218 9.159 1.00 82.44 112 HIS A C 1
ATOM 877 O O . HIS A 1 112 ? -4.307 -1.544 10.155 1.00 82.44 112 HIS A O 1
ATOM 883 N N . LYS A 1 113 ? -4.007 -0.172 8.397 1.00 86.81 113 LYS A N 1
ATOM 884 C CA . LYS A 1 113 ? -5.182 0.678 8.670 1.00 86.81 113 LYS A CA 1
ATOM 885 C C . LYS A 1 113 ? -6.511 -0.072 8.537 1.00 86.81 113 LYS A C 1
ATOM 887 O O . LYS A 1 113 ? -7.489 0.323 9.164 1.00 86.81 113 LYS A O 1
ATOM 892 N N . MET A 1 114 ? -6.553 -1.147 7.747 1.00 87.56 114 MET A N 1
ATOM 893 C CA . MET A 1 114 ? -7.736 -2.002 7.601 1.00 87.56 114 MET A CA 1
ATOM 894 C C . MET A 1 114 ? -7.826 -3.106 8.656 1.00 87.56 114 MET A C 1
ATOM 896 O O . MET A 1 114 ? -8.897 -3.353 9.203 1.00 87.56 114 MET A O 1
ATOM 900 N N . VAL A 1 115 ? -6.718 -3.795 8.941 1.00 85.75 115 VAL A N 1
ATOM 901 C CA . VAL A 1 115 ? -6.709 -4.943 9.861 1.00 85.75 115 VAL A CA 1
ATOM 902 C C . VAL A 1 115 ? -6.718 -4.490 11.322 1.00 85.75 115 VAL A C 1
ATOM 904 O O . VAL A 1 115 ? -7.306 -5.167 12.157 1.00 85.75 115 VAL A O 1
ATOM 907 N N . GLY A 1 116 ? -6.136 -3.334 11.655 1.00 84.00 116 GLY A N 1
ATOM 908 C CA . GLY A 1 116 ? -6.121 -2.807 13.027 1.00 84.00 116 GLY A CA 1
ATOM 909 C C . GLY A 1 116 ? -7.505 -2.759 13.704 1.00 84.00 116 GLY A C 1
ATOM 910 O O . GLY A 1 116 ? -7.658 -3.319 14.796 1.00 84.00 116 GLY A O 1
ATOM 911 N N . PRO A 1 117 ? -8.530 -2.161 13.065 1.00 91.06 117 PRO A N 1
ATOM 912 C CA . PRO A 1 117 ? -9.897 -2.092 13.589 1.00 91.06 117 PRO A CA 1
ATOM 913 C C . PRO A 1 117 ? -10.537 -3.436 13.953 1.00 91.06 117 PRO A C 1
ATOM 915 O O . PRO A 1 117 ? -11.308 -3.507 14.912 1.00 91.06 117 PRO A O 1
ATOM 918 N N . THR A 1 118 ? -10.193 -4.530 13.263 1.00 90.31 118 THR A N 1
ATOM 919 C CA . THR A 1 118 ? -10.842 -5.837 13.480 1.00 90.31 118 THR A CA 1
ATOM 920 C C . THR A 1 118 ? -10.584 -6.391 14.884 1.00 90.31 118 THR A C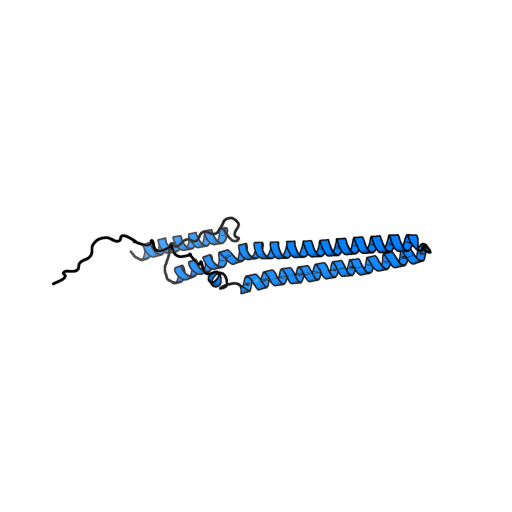 1
ATOM 922 O O . THR A 1 118 ? -11.434 -7.075 15.461 1.00 90.31 118 THR A O 1
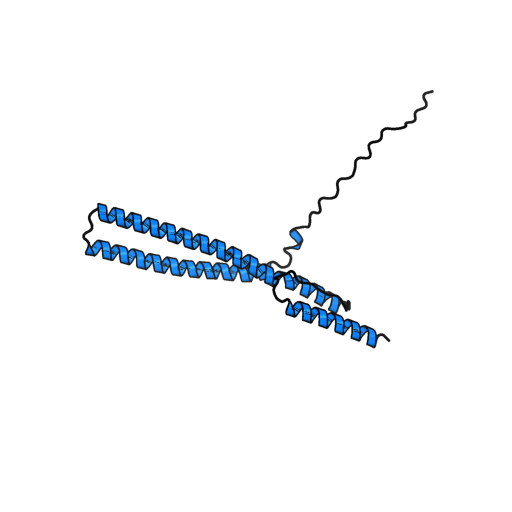ATOM 925 N N . VAL A 1 119 ? -9.442 -6.047 15.489 1.00 88.00 119 VAL A N 1
ATOM 926 C CA . VAL A 1 119 ? -9.112 -6.401 16.875 1.00 88.00 119 VAL A CA 1
ATOM 927 C C . VAL A 1 119 ? -10.059 -5.698 17.848 1.00 88.00 119 VAL A C 1
ATOM 929 O O . VAL A 1 119 ? -10.549 -6.328 18.790 1.00 88.00 119 VAL A O 1
ATOM 932 N N . ALA A 1 120 ? -10.337 -4.411 17.615 1.00 90.69 120 ALA A N 1
ATOM 933 C CA . ALA A 1 120 ? -11.264 -3.631 18.429 1.00 90.69 120 ALA A CA 1
ATOM 934 C C . ALA A 1 120 ? -12.693 -4.175 18.296 1.00 90.69 120 ALA A C 1
ATOM 936 O O . ALA A 1 120 ? -13.342 -4.420 19.314 1.00 90.69 120 ALA A O 1
ATOM 937 N N . PHE A 1 121 ? -13.130 -4.477 17.069 1.00 94.81 121 PHE A N 1
ATOM 938 C CA . PHE A 1 121 ? -14.434 -5.093 16.802 1.00 94.81 121 PHE A CA 1
ATOM 939 C C . PHE A 1 121 ? -14.582 -6.422 17.538 1.00 94.81 121 PHE A C 1
ATOM 941 O O . PHE A 1 121 ? -15.531 -6.617 18.294 1.00 94.81 121 PHE A O 1
ATOM 948 N N . ARG A 1 122 ? -13.596 -7.317 17.415 1.00 94.31 122 ARG A N 1
ATOM 949 C CA . ARG A 1 122 ? -13.613 -8.614 18.102 1.00 94.31 122 ARG A CA 1
ATOM 950 C C . ARG A 1 122 ? -13.671 -8.464 19.621 1.00 94.31 122 ARG A C 1
ATOM 952 O O . ARG A 1 122 ? -14.332 -9.267 20.276 1.00 94.31 122 ARG A O 1
ATOM 959 N N . ARG A 1 123 ? -12.979 -7.475 20.194 1.00 93.50 123 ARG A N 1
ATOM 960 C CA . ARG A 1 123 ? -13.016 -7.213 21.640 1.00 93.50 123 ARG A CA 1
ATOM 961 C C . ARG A 1 123 ? -14.399 -6.747 22.092 1.00 93.50 123 ARG A C 1
ATOM 963 O O . ARG A 1 123 ? -14.884 -7.262 23.096 1.00 93.50 123 ARG A O 1
ATOM 970 N N . LEU A 1 124 ? -15.015 -5.813 21.365 1.00 96.06 124 LEU A N 1
ATOM 971 C CA . LEU A 1 124 ? -16.359 -5.330 21.677 1.00 96.06 124 LEU A CA 1
ATOM 972 C C . LEU A 1 124 ? -17.378 -6.469 21.573 1.00 96.06 124 LEU A C 1
ATOM 974 O O . LEU A 1 124 ? -18.068 -6.751 22.545 1.00 96.06 124 LEU A O 1
ATOM 978 N N . ILE A 1 125 ? -17.398 -7.175 20.438 1.00 97.31 125 ILE A N 1
ATOM 979 C CA . ILE A 1 125 ? -18.329 -8.280 20.176 1.00 97.31 125 ILE A CA 1
ATOM 980 C C . ILE A 1 125 ? -18.216 -9.357 21.259 1.00 97.31 125 ILE A C 1
ATOM 982 O O . ILE A 1 125 ? -19.229 -9.815 21.772 1.00 97.31 125 ILE A O 1
ATOM 986 N N . ARG A 1 126 ? -16.997 -9.740 21.660 1.00 96.75 126 ARG A N 1
ATOM 987 C CA . ARG A 1 126 ? -16.807 -10.713 22.748 1.00 96.75 126 ARG A CA 1
ATOM 988 C C . ARG A 1 126 ? -17.374 -10.230 24.074 1.00 96.75 126 ARG A C 1
ATOM 990 O O . ARG A 1 126 ? -18.021 -11.009 24.753 1.00 96.75 126 ARG A O 1
ATOM 997 N N . GLY A 1 127 ? -17.169 -8.967 24.442 1.00 95.69 127 GLY A N 1
ATOM 998 C CA . GLY A 1 127 ? -17.761 -8.481 25.684 1.00 95.69 127 GLY A CA 1
ATOM 999 C C . GLY A 1 127 ? -19.284 -8.357 25.602 1.00 95.69 127 GLY A C 1
ATOM 1000 O O . GLY A 1 127 ? -19.933 -8.646 26.597 1.00 95.69 127 GLY A O 1
ATOM 1001 N N . LEU A 1 128 ? -19.858 -8.039 24.435 1.00 96.62 128 LEU A N 1
ATOM 1002 C CA . LEU A 1 128 ? -21.311 -8.114 24.234 1.00 96.62 128 LEU A CA 1
ATOM 1003 C C . LEU A 1 128 ? -21.832 -9.546 24.424 1.00 96.62 128 LEU A C 1
ATOM 1005 O O . LEU A 1 128 ? -22.845 -9.732 25.090 1.00 96.62 128 LEU A O 1
ATOM 1009 N N . ILE A 1 129 ? -21.117 -10.550 23.904 1.00 96.62 129 ILE A N 1
ATOM 1010 C CA . ILE A 1 129 ? -21.427 -11.974 24.131 1.00 96.62 129 ILE A CA 1
ATOM 1011 C C . ILE A 1 129 ? -21.346 -12.325 25.626 1.00 96.62 129 ILE A C 1
ATOM 1013 O O . ILE A 1 129 ? -22.198 -13.052 26.126 1.00 96.62 129 ILE A O 1
ATOM 1017 N N . ASP A 1 130 ? -20.376 -11.767 26.353 1.00 96.31 130 ASP A N 1
ATOM 1018 C CA . ASP A 1 130 ? -20.224 -11.945 27.804 1.00 96.31 130 ASP A CA 1
ATOM 1019 C C . ASP A 1 130 ? -21.249 -11.132 28.637 1.00 96.31 130 ASP A C 1
ATOM 1021 O O . ASP A 1 130 ? -21.122 -11.055 29.860 1.00 96.31 130 ASP A O 1
ATOM 1025 N N . GLY A 1 131 ? -22.223 -10.465 28.004 1.00 95.25 131 GLY A N 1
ATOM 1026 C CA . GLY A 1 131 ? -23.239 -9.638 28.672 1.00 95.25 131 GLY A CA 1
ATOM 1027 C C . GLY A 1 131 ? -22.752 -8.258 29.134 1.00 95.25 131 GLY A C 1
ATOM 1028 O O . GLY A 1 131 ? -23.456 -7.554 29.857 1.00 95.25 131 GLY A O 1
ATOM 1029 N N . LYS A 1 132 ? -21.550 -7.834 28.730 1.00 94.19 132 LYS A N 1
ATOM 1030 C CA . LYS A 1 132 ? -20.990 -6.507 29.032 1.00 94.19 132 LYS A CA 1
ATOM 1031 C C . LYS A 1 132 ? -21.507 -5.486 28.021 1.00 94.19 132 LYS A C 1
ATOM 1033 O O . LYS A 1 132 ? -20.811 -5.127 27.069 1.00 94.19 132 LYS A O 1
ATOM 1038 N N . TYR A 1 133 ? -22.739 -5.038 28.226 1.00 95.19 133 TYR A N 1
ATOM 1039 C CA . TYR A 1 133 ? -23.375 -4.015 27.394 1.00 95.19 133 TYR A CA 1
ATOM 1040 C C . TYR A 1 133 ? -22.877 -2.599 27.721 1.00 95.19 133 TYR A C 1
ATOM 1042 O O . TYR A 1 133 ? -22.300 -2.354 28.781 1.00 95.19 133 TYR A O 1
ATOM 1050 N N . GLY A 1 134 ? -23.069 -1.660 26.791 1.00 92.88 134 GLY A N 1
ATOM 1051 C CA . GLY A 1 134 ? -22.681 -0.252 26.952 1.00 92.88 134 GLY A CA 1
ATOM 1052 C C . GLY A 1 134 ? -21.185 0.031 26.772 1.00 92.88 134 GLY A C 1
ATOM 1053 O O . GLY A 1 134 ? -20.756 1.179 26.872 1.00 92.88 134 GLY A O 1
ATOM 1054 N N . MET A 1 135 ? -20.373 -0.988 26.474 1.00 95.31 135 MET A N 1
ATOM 1055 C CA . MET A 1 135 ? -18.979 -0.788 26.079 1.00 95.31 135 MET A CA 1
ATOM 1056 C C . MET A 1 135 ? -18.888 0.000 24.771 1.00 95.31 135 MET A C 1
ATOM 1058 O O . MET A 1 135 ? -19.738 -0.148 23.895 1.00 95.31 135 MET A O 1
ATOM 1062 N N . GLN A 1 136 ? -17.817 0.772 24.608 1.00 95.50 136 GLN A N 1
ATOM 1063 C CA . GLN A 1 136 ? -17.545 1.503 23.375 1.00 95.50 136 GLN A CA 1
ATOM 1064 C C . GLN A 1 136 ? -16.103 1.295 22.918 1.00 95.50 136 GLN A C 1
ATOM 1066 O O . GLN A 1 136 ? -15.187 1.088 23.720 1.00 95.50 136 GLN A O 1
ATOM 1071 N N . ILE A 1 137 ? -15.905 1.366 21.610 1.00 95.62 137 ILE A N 1
ATOM 1072 C CA . ILE A 1 137 ? -14.611 1.352 20.942 1.00 95.62 137 ILE A CA 1
ATOM 1073 C C . ILE A 1 137 ? -14.406 2.660 20.189 1.00 95.62 137 ILE A C 1
ATOM 1075 O O . ILE A 1 137 ? -15.336 3.246 19.650 1.00 95.62 137 ILE A O 1
ATOM 1079 N N . LYS A 1 138 ? -13.154 3.110 20.126 1.00 94.12 138 LYS A N 1
ATOM 1080 C CA . LYS A 1 138 ? -12.755 4.271 19.333 1.00 94.12 138 LYS A CA 1
ATOM 1081 C C . LYS A 1 138 ? -11.598 3.869 18.435 1.00 94.12 138 LYS A C 1
ATOM 1083 O O . LYS A 1 138 ? -10.576 3.390 18.931 1.00 94.12 138 LYS A O 1
ATOM 1088 N N . LEU A 1 139 ? -11.771 4.046 17.129 1.00 92.75 139 LEU A N 1
ATOM 1089 C CA . LEU A 1 139 ? -10.713 3.802 16.151 1.00 92.75 139 LEU A CA 1
ATOM 1090 C C . LEU A 1 139 ? -9.745 4.988 16.080 1.00 92.75 139 LEU A C 1
ATOM 1092 O O . LEU A 1 139 ? -10.052 6.094 16.537 1.00 92.75 139 LEU A O 1
ATOM 1096 N N . ARG A 1 140 ? -8.539 4.754 15.550 1.00 88.75 140 ARG A N 1
ATOM 1097 C CA . ARG A 1 140 ? -7.554 5.825 15.360 1.00 88.75 140 ARG A CA 1
ATOM 1098 C C . ARG A 1 140 ? -7.947 6.668 14.151 1.00 88.75 140 ARG A C 1
ATOM 1100 O O . ARG A 1 140 ? -8.620 6.198 13.238 1.00 88.75 140 ARG A O 1
ATOM 1107 N N . SER A 1 141 ? -7.486 7.917 14.128 1.00 83.31 141 SER A N 1
ATOM 1108 C CA . SER A 1 141 ? -7.716 8.793 12.977 1.00 83.31 141 SER A CA 1
ATOM 1109 C C . SER A 1 141 ? -7.111 8.185 11.709 1.00 83.31 141 SER A C 1
ATOM 1111 O O . SER A 1 141 ? -5.924 7.850 11.671 1.00 83.31 141 SER A O 1
ATOM 1113 N N . GLY A 1 142 ? -7.941 8.031 10.678 1.00 85.06 142 GLY A N 1
ATOM 1114 C CA . GLY A 1 142 ? -7.562 7.460 9.391 1.00 85.06 142 GLY A CA 1
ATOM 1115 C C . GLY A 1 142 ? -7.583 5.930 9.315 1.00 85.06 142 GLY A C 1
ATOM 1116 O O . GLY A 1 142 ? -7.283 5.409 8.239 1.00 85.06 142 GLY A O 1
ATOM 1117 N N .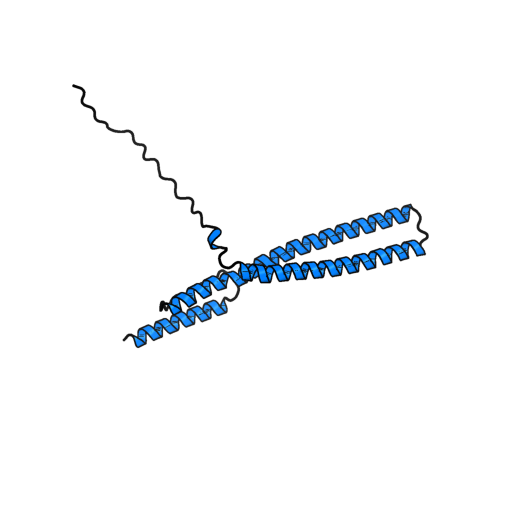 ASP A 1 143 ? -7.911 5.214 10.392 1.00 91.06 143 ASP A N 1
ATOM 1118 C CA . ASP A 1 143 ? -8.236 3.789 10.292 1.00 91.06 143 ASP A CA 1
ATOM 1119 C C . ASP A 1 143 ? -9.480 3.592 9.407 1.00 91.06 143 ASP A C 1
ATOM 1121 O O . ASP A 1 143 ? -10.329 4.479 9.289 1.00 91.06 143 ASP A O 1
ATOM 1125 N N . ALA A 1 144 ? -9.584 2.430 8.764 1.00 91.00 144 ALA A N 1
ATOM 1126 C CA . ALA A 1 144 ? -10.773 2.085 7.992 1.00 91.00 144 ALA A CA 1
ATOM 1127 C C . ALA A 1 144 ? -11.956 1.729 8.914 1.00 91.00 144 ALA A C 1
ATOM 1129 O O . ALA A 1 144 ? -11.770 1.435 10.094 1.00 91.00 144 ALA A O 1
ATOM 1130 N N . PHE A 1 145 ? -13.165 1.680 8.346 1.00 94.88 145 PHE A N 1
ATOM 1131 C CA . PHE A 1 145 ? -14.376 1.176 9.014 1.00 94.88 145 PHE A CA 1
ATOM 1132 C C . PHE A 1 145 ? -14.843 1.994 10.233 1.00 94.88 145 PHE A C 1
ATOM 1134 O O . PHE A 1 145 ? -15.383 1.427 11.181 1.00 94.88 145 PHE A O 1
ATOM 1141 N N . VAL A 1 146 ? -14.652 3.319 10.217 1.00 94.56 146 VAL A N 1
ATOM 1142 C CA . VAL A 1 146 ? -15.149 4.215 11.281 1.00 94.56 146 VAL A CA 1
ATOM 1143 C C . VAL A 1 146 ? -16.662 4.081 11.458 1.00 94.56 146 VAL A C 1
ATOM 1145 O O . VAL A 1 146 ? -17.113 3.871 12.575 1.00 94.56 146 VAL A O 1
ATOM 1148 N N . GLU A 1 147 ? -17.412 4.064 10.358 1.00 95.75 147 GLU A N 1
ATOM 1149 C CA . GLU A 1 147 ? -18.873 3.896 10.356 1.00 95.75 147 GLU A CA 1
ATOM 1150 C C . GLU A 1 147 ? -19.304 2.603 11.071 1.00 95.75 147 GLU A C 1
ATOM 1152 O O . GLU A 1 147 ? -20.161 2.622 11.945 1.00 95.75 147 GLU A O 1
ATOM 1157 N N . VAL A 1 148 ? -18.611 1.489 10.811 1.00 96.62 148 VAL A N 1
ATOM 1158 C CA . VAL A 1 148 ? -18.883 0.202 11.479 1.00 96.62 148 VAL A CA 1
ATOM 1159 C C . VAL A 1 148 ? -18.587 0.270 12.979 1.00 96.62 148 VAL A C 1
ATOM 1161 O O . VAL A 1 148 ? -19.253 -0.388 13.777 1.00 96.62 148 VAL A O 1
ATOM 1164 N N . ALA A 1 149 ? -17.572 1.036 13.389 1.00 96.81 149 ALA A N 1
ATOM 1165 C CA . ALA A 1 149 ? -17.285 1.239 14.805 1.00 96.81 149 ALA A CA 1
ATOM 1166 C C . ALA A 1 149 ? -18.412 2.012 15.497 1.00 96.81 149 ALA A C 1
ATOM 1168 O O . ALA A 1 149 ? -18.779 1.665 16.621 1.00 96.81 149 ALA A O 1
ATOM 1169 N N . ASP A 1 150 ? -18.957 3.024 14.824 1.00 97.12 150 ASP A N 1
ATOM 1170 C CA . ASP A 1 150 ? -20.063 3.834 15.326 1.00 97.12 150 ASP A CA 1
ATOM 1171 C C . ASP A 1 150 ? -21.349 3.000 15.436 1.00 97.12 150 ASP A C 1
ATOM 1173 O O . ASP A 1 150 ? -21.947 2.963 16.514 1.00 97.12 150 ASP A O 1
ATOM 1177 N N . ASP A 1 151 ? -21.683 2.214 14.408 1.00 98.06 151 ASP A N 1
ATOM 1178 C CA . ASP A 1 151 ? -22.820 1.280 14.423 1.00 98.06 151 ASP A CA 1
ATOM 1179 C C . ASP A 1 151 ? -22.704 0.256 15.566 1.00 98.06 151 ASP A C 1
ATOM 1181 O O . ASP A 1 151 ? -23.663 -0.034 16.286 1.00 98.06 151 ASP A O 1
ATOM 1185 N N . LEU A 1 152 ? -21.503 -0.292 15.779 1.00 97.81 152 LEU A N 1
ATOM 1186 C CA . LEU A 1 152 ? -21.236 -1.234 16.866 1.00 97.81 152 LEU A CA 1
ATOM 1187 C C . LEU A 1 152 ? -21.364 -0.584 18.252 1.00 97.81 152 LEU A C 1
ATOM 1189 O O . LEU A 1 152 ? -21.841 -1.223 19.197 1.00 97.81 152 LEU A O 1
ATOM 1193 N N . ASN A 1 153 ? -20.946 0.674 18.392 1.00 98.06 153 ASN A N 1
ATOM 1194 C CA . ASN A 1 153 ? -21.114 1.437 19.627 1.00 98.06 153 ASN A CA 1
ATOM 1195 C C . ASN A 1 153 ? -22.591 1.724 19.911 1.00 98.06 153 ASN A C 1
ATOM 1197 O O . ASN A 1 153 ? -23.030 1.608 21.058 1.00 98.06 153 ASN A O 1
ATOM 1201 N N . GLU A 1 154 ? -23.359 2.071 18.881 1.00 98.06 154 GLU A N 1
ATOM 1202 C CA . GLU A 1 154 ? -24.797 2.285 18.991 1.00 98.06 154 GLU A CA 1
ATOM 1203 C C . GLU A 1 154 ? -25.526 0.998 19.385 1.00 98.06 154 GLU A C 1
ATOM 1205 O O . GLU A 1 154 ? -26.292 1.007 20.351 1.00 98.06 154 GLU A O 1
ATOM 1210 N N . LEU A 1 155 ? -25.209 -0.127 18.738 1.00 97.69 155 LEU A N 1
ATOM 1211 C CA . LEU A 1 155 ? -25.729 -1.446 19.103 1.00 97.69 155 LEU A CA 1
ATOM 1212 C C . LEU A 1 155 ? -25.453 -1.773 20.576 1.00 97.69 155 LEU A C 1
ATOM 1214 O O . LEU A 1 155 ? -26.348 -2.199 21.308 1.00 97.69 155 LEU A O 1
ATOM 1218 N N . SER A 1 156 ? -24.215 -1.561 21.024 1.00 97.69 156 SER A N 1
ATOM 1219 C CA . SER A 1 156 ? -23.808 -1.808 22.409 1.00 97.69 156 SER A CA 1
ATOM 1220 C C . SER A 1 156 ? -24.610 -0.970 23.409 1.00 97.69 156 SER A C 1
ATOM 1222 O O . SER A 1 156 ? -25.005 -1.481 24.461 1.00 97.69 156 SER A O 1
ATOM 1224 N N . ARG A 1 157 ? -24.885 0.299 23.077 1.00 97.62 157 ARG A N 1
ATOM 1225 C CA . ARG A 1 157 ? -25.710 1.202 23.890 1.00 97.62 157 ARG A CA 1
ATOM 1226 C C . ARG A 1 157 ? -27.171 0.755 23.921 1.00 97.62 157 ARG A C 1
ATOM 1228 O O . ARG A 1 157 ? -27.722 0.617 25.009 1.00 97.62 157 ARG A O 1
ATOM 1235 N N . ALA A 1 158 ? -27.762 0.453 22.766 1.00 97.19 158 ALA A N 1
ATOM 1236 C CA . ALA A 1 158 ? -29.152 0.011 22.663 1.00 97.19 158 ALA A CA 1
ATOM 1237 C C . ALA A 1 158 ? -29.411 -1.287 23.451 1.00 97.19 158 ALA A C 1
ATOM 1239 O O . ALA A 1 158 ? -30.425 -1.417 24.138 1.00 97.19 158 ALA A O 1
ATOM 1240 N N . LEU A 1 159 ? -28.470 -2.238 23.414 1.00 96.44 159 LEU A N 1
ATOM 1241 C CA . LEU A 1 159 ? -28.551 -3.456 24.226 1.00 96.44 159 LEU A CA 1
ATOM 1242 C C . LEU A 1 159 ? -28.468 -3.163 25.728 1.00 96.44 159 LEU A C 1
ATOM 1244 O O . LEU A 1 159 ? -29.174 -3.801 26.507 1.00 96.44 159 LEU A O 1
ATOM 1248 N N . ALA A 1 160 ? -27.646 -2.193 26.138 1.00 95.94 160 ALA A N 1
ATOM 1249 C CA . ALA A 1 160 ? -27.529 -1.800 27.541 1.00 95.94 160 ALA A CA 1
ATOM 1250 C C . ALA A 1 160 ? -28.833 -1.182 28.061 1.00 95.94 160 ALA A C 1
ATOM 1252 O O . ALA A 1 160 ? -29.299 -1.542 29.140 1.00 95.94 160 ALA A O 1
ATOM 1253 N N . GLU A 1 161 ? -29.434 -0.290 27.271 1.00 95.62 161 GLU A N 1
ATOM 1254 C CA . GLU A 1 161 ? -30.712 0.352 27.587 1.00 95.62 161 GLU A CA 1
ATOM 1255 C C . GLU A 1 161 ? -31.837 -0.678 27.705 1.00 95.62 161 GLU A C 1
ATOM 1257 O O . GLU A 1 161 ? -32.575 -0.678 28.691 1.00 95.62 161 GLU A O 1
ATOM 1262 N N . LYS A 1 162 ? -31.924 -1.609 26.748 1.00 94.44 162 LYS A N 1
ATOM 1263 C CA . LYS A 1 162 ? -32.930 -2.673 26.777 1.00 94.44 162 LYS A CA 1
ATOM 1264 C C . LYS A 1 162 ? -32.749 -3.604 27.977 1.00 94.44 162 LYS A C 1
ATOM 1266 O O . LYS A 1 162 ? -33.713 -3.890 28.677 1.00 94.44 162 LYS A O 1
ATOM 1271 N N . HIS A 1 163 ? -31.520 -4.034 28.260 1.00 92.62 163 HIS A N 1
ATOM 1272 C CA . HIS A 1 163 ? -31.250 -4.910 29.401 1.00 92.62 163 HIS A CA 1
ATOM 1273 C C . HIS A 1 163 ? -31.558 -4.234 30.747 1.00 92.62 163 HIS A C 1
ATOM 1275 O O . HIS A 1 163 ? -32.059 -4.880 31.663 1.00 92.62 163 HIS A O 1
ATOM 1281 N N . ALA A 1 164 ? -31.313 -2.925 30.861 1.00 89.56 164 ALA A N 1
ATOM 1282 C CA . ALA A 1 164 ? -31.681 -2.150 32.044 1.00 89.56 164 ALA A CA 1
ATOM 1283 C C . ALA A 1 164 ? -33.204 -1.978 32.205 1.00 89.56 164 ALA A C 1
ATOM 1285 O O . ALA A 1 164 ? -33.676 -1.818 33.331 1.00 89.56 164 ALA A O 1
ATOM 1286 N N . ALA A 1 165 ? -33.966 -1.995 31.105 1.00 85.88 165 ALA A N 1
ATOM 1287 C CA . ALA A 1 165 ? -35.426 -1.935 31.124 1.00 85.88 165 ALA A CA 1
ATOM 1288 C C . ALA A 1 165 ? -36.064 -3.288 31.485 1.00 85.88 165 ALA A C 1
ATOM 1290 O O . ALA A 1 165 ? -36.992 -3.308 32.285 1.00 85.88 165 ALA A O 1
ATOM 1291 N N . ASP A 1 166 ? -35.538 -4.395 30.951 1.00 83.00 166 ASP A N 1
ATOM 1292 C CA . ASP A 1 166 ? -36.045 -5.758 31.194 1.00 83.00 166 ASP A CA 1
ATOM 1293 C C . ASP A 1 166 ? -35.656 -6.311 32.587 1.00 83.00 166 ASP A C 1
ATOM 1295 O O . ASP A 1 166 ? -36.221 -7.300 33.048 1.00 83.00 166 ASP A O 1
ATOM 1299 N N . GLY A 1 167 ? -34.663 -5.704 33.251 1.00 64.94 167 GLY A N 1
ATOM 1300 C CA . GLY A 1 167 ? -34.208 -6.058 34.603 1.00 64.94 167 GLY A CA 1
ATOM 1301 C C . GLY A 1 167 ? -34.933 -5.342 35.754 1.00 64.94 167 GLY A C 1
ATOM 1302 O O . GLY A 1 167 ? -34.495 -5.469 36.900 1.00 64.94 167 GLY A O 1
ATOM 1303 N N . LYS A 1 168 ? -35.985 -4.567 35.462 1.00 48.53 168 LYS A N 1
ATOM 1304 C CA . LYS A 1 168 ? -36.917 -3.983 36.442 1.00 48.53 168 LYS A CA 1
ATOM 1305 C C . LYS A 1 168 ? -38.212 -4.783 36.486 1.00 48.53 168 LYS A C 1
ATOM 1307 O O . LYS A 1 168 ? -38.773 -4.874 37.598 1.00 48.53 168 LYS A O 1
#

pLDDT: mean 82.07, std 16.48, range [42.84, 98.06]

Radius of gyration: 32.59 Å; chains: 1; bounding box: 69×23×118 Å

Sequence (168 aa):
MSDNANQSQDMIITPAEGVNRRSIRNFLLQPFLQIQLGLVSVVLSLAFAGVIGWIFYVHLNRFAAVVIQLTDAEEEVLKLLFSSLADMRSSLLLAIFAFLIFNITASIIFTHKMVGPTVAFRRLIRGLIDGKYGMQIKLRSGDAFVEVADDLNELSRALAEKHAADGK

Secondary structure (DSSP, 8-state):
------------PPPPPP-----GGGG-SSHHHHHHHHHHHHHHHHHHHHHHHHHHHHHHHHHHHHHHHHHT--HHHHHHHHHHHHHHHHHHHHHHHHHHHHHHHHHHHHHHHHHHHHHHHHHHHHHHHTT-TT----PPTT-S-HHHHHHHHHHHHHHHHHHHHHT-